Protein AF-A0A7S2Z3J8-F1 (afdb_monomer_lite)

Structure (mmCIF, N/CA/C/O backbone):
data_AF-A0A7S2Z3J8-F1
#
_entry.id   AF-A0A7S2Z3J8-F1
#
loop_
_atom_site.group_PDB
_atom_site.id
_atom_site.type_symbol
_atom_site.label_atom_id
_atom_site.label_alt_id
_atom_site.label_comp_id
_atom_site.label_asym_id
_atom_site.label_entity_id
_atom_site.label_seq_id
_atom_site.pdbx_PDB_ins_code
_atom_site.Cartn_x
_atom_site.Cartn_y
_atom_site.Cartn_z
_atom_site.occupancy
_atom_site.B_iso_or_equiv
_atom_site.auth_seq_id
_atom_site.auth_comp_id
_atom_site.auth_asym_id
_atom_site.auth_atom_id
_atom_site.pdbx_PDB_model_num
ATOM 1 N N . GLU A 1 1 ? -15.425 -8.039 3.880 1.00 94.94 1 GLU A N 1
ATOM 2 C CA . GLU A 1 1 ? -15.748 -7.811 2.458 1.00 94.94 1 GLU A CA 1
ATOM 3 C C . GLU A 1 1 ? -14.504 -7.568 1.615 1.00 94.94 1 GLU A C 1
ATOM 5 O O . GLU A 1 1 ? -14.218 -8.425 0.794 1.00 94.94 1 GLU A O 1
ATOM 10 N N . ALA A 1 2 ? -13.727 -6.506 1.874 1.00 98.00 2 ALA A N 1
ATOM 11 C CA . ALA A 1 2 ? -12.497 -6.186 1.129 1.00 98.00 2 ALA A CA 1
ATOM 12 C C . ALA A 1 2 ? -11.570 -7.398 0.900 1.00 98.00 2 ALA A C 1
ATOM 14 O O . ALA A 1 2 ? -11.319 -7.761 -0.241 1.00 98.00 2 ALA A O 1
ATOM 15 N N . TYR A 1 3 ? -11.166 -8.100 1.968 1.00 98.69 3 TYR A N 1
ATOM 16 C CA . TYR A 1 3 ? -10.341 -9.316 1.863 1.00 98.69 3 TYR A CA 1
ATOM 17 C C . TYR A 1 3 ? -10.954 -10.395 0.959 1.00 98.69 3 TYR A C 1
ATOM 19 O O . TYR A 1 3 ? -10.277 -10.960 0.110 1.00 98.69 3 TYR A O 1
ATOM 27 N N . ARG A 1 4 ? -12.254 -10.672 1.128 1.00 98.44 4 ARG A N 1
ATOM 28 C CA . ARG A 1 4 ? -12.966 -11.710 0.372 1.00 98.44 4 ARG A CA 1
ATOM 29 C C . ARG A 1 4 ? -12.975 -11.390 -1.121 1.00 98.44 4 ARG A C 1
ATOM 31 O O . ARG 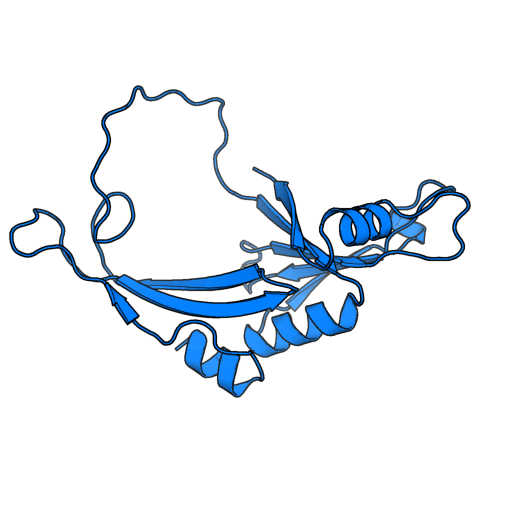A 1 4 ? -12.727 -12.282 -1.920 1.00 98.44 4 ARG A O 1
ATOM 38 N N . GLN A 1 5 ? -13.261 -10.137 -1.473 1.00 98.56 5 GLN A N 1
ATOM 39 C CA . GLN A 1 5 ? -13.266 -9.672 -2.861 1.00 98.56 5 GLN A CA 1
ATOM 40 C C . GLN A 1 5 ? -11.859 -9.711 -3.459 1.00 98.56 5 GLN A C 1
ATOM 42 O O . GLN A 1 5 ? -11.674 -10.270 -4.533 1.00 98.56 5 GLN A O 1
ATOM 47 N N . ALA A 1 6 ? -10.856 -9.227 -2.723 1.00 98.69 6 ALA A N 1
ATOM 48 C CA . ALA A 1 6 ? -9.472 -9.256 -3.177 1.00 98.69 6 ALA A CA 1
ATOM 49 C C . ALA A 1 6 ? -8.989 -10.6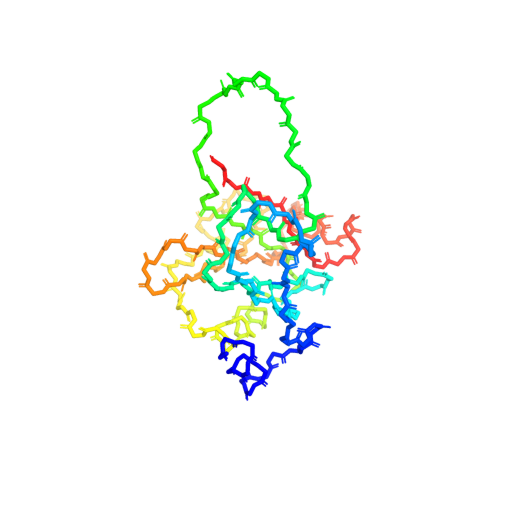79 -3.476 1.00 98.69 6 ALA A C 1
ATOM 51 O O . ALA A 1 6 ? -8.466 -10.936 -4.557 1.00 98.69 6 ALA A O 1
ATOM 52 N N . VAL A 1 7 ? -9.212 -11.624 -2.557 1.00 98.62 7 VAL A N 1
ATOM 53 C CA . VAL A 1 7 ? -8.824 -13.030 -2.755 1.00 98.62 7 VAL A CA 1
ATOM 54 C C . VAL A 1 7 ? -9.615 -13.675 -3.896 1.00 98.62 7 VAL A C 1
ATOM 56 O O . VAL A 1 7 ? -9.037 -14.404 -4.699 1.00 98.62 7 VAL A O 1
ATOM 59 N N . ALA A 1 8 ? -10.913 -13.376 -4.025 1.00 98.56 8 ALA A N 1
ATOM 60 C CA . ALA A 1 8 ? -11.717 -13.848 -5.155 1.00 98.56 8 ALA A CA 1
ATOM 61 C C . ALA A 1 8 ? -11.195 -13.335 -6.511 1.00 98.56 8 ALA A C 1
ATOM 63 O O . ALA A 1 8 ? -11.318 -14.040 -7.510 1.00 98.56 8 ALA A O 1
ATOM 64 N N . ASN A 1 9 ? -10.558 -12.162 -6.527 1.00 98.50 9 ASN A N 1
ATOM 65 C CA . ASN A 1 9 ? -9.928 -11.564 -7.704 1.00 98.50 9 ASN A CA 1
ATOM 66 C C . ASN A 1 9 ? -8.427 -11.896 -7.841 1.00 98.50 9 ASN A C 1
ATOM 68 O O . ASN A 1 9 ? -7.707 -11.223 -8.575 1.00 98.50 9 ASN A O 1
ATOM 72 N N . GLY A 1 10 ? -7.942 -12.936 -7.154 1.00 97.94 10 GLY A N 1
ATOM 73 C CA . GLY A 1 10 ? -6.585 -13.460 -7.332 1.00 97.94 10 GLY A CA 1
ATOM 74 C C . GLY A 1 10 ? -5.535 -12.917 -6.362 1.00 97.94 10 GLY A C 1
ATOM 75 O O . GLY A 1 10 ? -4.364 -13.280 -6.484 1.00 97.94 10 GLY A O 1
ATOM 76 N N . ALA A 1 11 ? -5.917 -12.101 -5.374 1.00 98.38 11 ALA A N 1
ATOM 77 C CA . ALA A 1 11 ? -4.989 -11.699 -4.324 1.00 98.38 11 ALA A CA 1
ATOM 78 C C . ALA A 1 11 ? -4.576 -12.890 -3.449 1.00 98.38 11 ALA A C 1
ATOM 80 O O . ALA A 1 11 ? -5.395 -13.727 -3.066 1.00 98.38 11 ALA A O 1
ATOM 81 N N . THR A 1 12 ? -3.306 -12.929 -3.048 1.00 98.44 12 THR A N 1
ATOM 82 C CA . THR A 1 12 ? -2.830 -13.918 -2.075 1.00 98.44 12 THR A CA 1
ATOM 83 C C . THR A 1 12 ? -3.198 -13.470 -0.664 1.00 98.44 12 THR A C 1
ATOM 85 O O . THR A 1 12 ? -2.657 -12.483 -0.164 1.00 98.44 12 THR A O 1
ATOM 88 N N . GLY A 1 13 ? -4.088 -14.206 0.001 1.00 98.44 13 GLY A N 1
ATOM 89 C CA . GLY A 1 13 ? -4.417 -13.980 1.409 1.00 98.44 13 GLY A CA 1
ATOM 90 C C . GLY A 1 13 ? -3.217 -14.237 2.328 1.00 98.44 13 GLY A C 1
ATOM 91 O O . GLY A 1 13 ? -2.540 -15.254 2.192 1.00 98.44 13 GLY A O 1
ATOM 92 N N . LYS A 1 14 ? -2.953 -13.319 3.265 1.00 98.56 14 LYS A N 1
ATOM 93 C CA . LYS A 1 14 ? -1.854 -13.413 4.246 1.00 98.56 14 LYS A CA 1
ATOM 94 C C . LYS A 1 14 ? -2.361 -13.568 5.675 1.00 98.56 14 LYS A C 1
ATOM 96 O O . LYS A 1 14 ? -1.875 -14.427 6.401 1.00 98.56 14 LYS A O 1
ATOM 101 N N . VAL A 1 15 ? -3.365 -12.778 6.050 1.00 98.38 15 VAL A N 1
ATOM 102 C CA . VAL A 1 15 ? -4.052 -12.869 7.345 1.00 98.38 15 VAL A CA 1
ATOM 103 C C . VAL A 1 15 ? -5.549 -12.853 7.083 1.00 98.38 15 VAL A C 1
ATOM 105 O O . VAL A 1 15 ? -6.071 -11.894 6.509 1.00 98.38 15 VAL A O 1
ATOM 108 N N . GLU A 1 16 ? -6.237 -13.923 7.475 1.00 98.25 16 GLU A N 1
ATOM 109 C CA . GLU A 1 16 ? -7.693 -14.000 7.361 1.00 98.25 16 GLU A CA 1
ATOM 110 C C . GLU A 1 16 ? -8.389 -12.952 8.251 1.00 98.25 16 GLU A C 1
ATOM 112 O O . GLU A 1 16 ? -7.834 -12.533 9.274 1.00 98.25 16 GLU A O 1
ATOM 117 N N . PRO A 1 17 ? -9.619 -12.526 7.898 1.00 98.31 17 PRO A N 1
ATOM 118 C CA . PRO A 1 17 ? -10.362 -11.543 8.673 1.00 98.31 17 PRO A CA 1
ATOM 119 C C . PRO A 1 17 ? -10.486 -11.918 10.151 1.00 98.31 17 PRO A C 1
ATOM 121 O O . PRO A 1 17 ? -11.167 -12.872 10.516 1.00 98.31 17 PRO A O 1
ATOM 124 N N . THR A 1 18 ? -9.866 -11.108 11.003 1.00 97.62 18 THR A N 1
ATOM 125 C CA . THR A 1 18 ? -9.808 -11.302 12.451 1.00 97.62 18 THR A CA 1
ATOM 126 C C . THR A 1 18 ? -10.491 -10.137 13.154 1.00 97.62 18 THR A C 1
ATOM 128 O O . THR A 1 18 ? -10.281 -8.975 12.800 1.00 97.62 18 THR A O 1
ATOM 131 N N . VAL A 1 19 ? -11.317 -10.442 14.157 1.00 97.94 19 VAL A N 1
ATOM 132 C CA . VAL A 1 19 ? -11.942 -9.433 15.020 1.00 97.94 19 VAL A CA 1
ATOM 133 C C . VAL A 1 19 ? -11.032 -9.175 16.216 1.00 97.94 19 VAL A C 1
ATOM 135 O O . VAL A 1 19 ? -10.737 -10.083 16.989 1.00 97.94 19 VAL A O 1
ATOM 138 N N . LEU A 1 20 ? -10.618 -7.926 16.374 1.00 96.94 20 LEU A N 1
ATOM 139 C CA . LEU A 1 20 ? -9.873 -7.403 17.505 1.00 96.94 20 LEU A CA 1
ATOM 140 C C . LEU A 1 20 ? -10.855 -6.701 18.441 1.00 96.94 20 LEU A C 1
ATOM 142 O O . LEU A 1 20 ? -11.639 -5.850 18.010 1.00 96.94 20 LEU A O 1
ATOM 146 N N . LYS A 1 21 ? -10.818 -7.068 19.720 1.00 96.50 21 LYS A N 1
ATOM 147 C CA . LYS A 1 21 ? -11.706 -6.526 20.751 1.00 96.50 21 LYS A CA 1
ATOM 148 C C . LYS A 1 21 ? -10.896 -5.917 21.889 1.00 96.50 21 LYS A C 1
ATOM 150 O O . LYS A 1 21 ? -9.805 -6.424 22.163 1.00 96.50 21 LYS A O 1
ATOM 155 N N . PRO A 1 22 ? -11.424 -4.873 22.549 1.00 94.88 22 PRO A N 1
ATOM 156 C CA . PRO A 1 22 ? -10.836 -4.353 23.772 1.00 94.88 22 PRO A CA 1
ATOM 157 C C . PRO A 1 22 ? -10.645 -5.451 24.819 1.00 94.88 22 PRO A C 1
ATOM 159 O O . PRO A 1 22 ? -11.376 -6.450 24.839 1.00 94.88 22 PRO A O 1
ATOM 162 N N . ARG A 1 23 ? -9.675 -5.255 25.713 1.00 91.12 23 ARG A N 1
ATOM 163 C CA . ARG A 1 23 ? -9.488 -6.147 26.858 1.00 91.12 23 ARG A CA 1
ATOM 164 C C . ARG A 1 23 ? -10.704 -6.050 27.778 1.00 91.12 23 ARG A C 1
ATOM 166 O O . ARG A 1 23 ? -11.248 -4.974 27.999 1.00 91.12 23 ARG A O 1
ATOM 173 N N . GLU A 1 24 ? -11.111 -7.169 28.366 1.00 90.44 24 GLU A N 1
ATOM 174 C CA . GLU A 1 24 ? -12.182 -7.147 29.360 1.00 90.44 24 GLU A CA 1
ATOM 175 C C . GLU A 1 24 ? -11.837 -6.183 30.510 1.00 90.44 24 GLU A C 1
ATOM 177 O O . GLU A 1 24 ? -10.760 -6.265 31.105 1.00 90.44 24 GLU A O 1
ATOM 182 N N . GLY A 1 25 ? -12.746 -5.243 30.782 1.00 88.00 25 GLY A N 1
ATOM 183 C CA . GLY A 1 25 ? -12.571 -4.199 31.793 1.00 88.00 25 GLY A CA 1
ATOM 184 C C . GLY A 1 25 ? -11.842 -2.930 31.328 1.00 88.00 25 GLY A C 1
ATOM 185 O O . GLY A 1 25 ? -11.688 -2.021 32.141 1.00 88.00 25 GLY A O 1
ATOM 186 N N . SER A 1 26 ? -11.410 -2.825 30.064 1.00 88.69 26 SER A N 1
ATOM 187 C CA . SER A 1 26 ? -10.866 -1.568 29.524 1.00 88.69 26 SER A CA 1
ATOM 188 C C . SER A 1 26 ? -11.963 -0.513 29.306 1.00 88.69 26 SER A C 1
ATOM 190 O O . SER A 1 26 ? -13.109 -0.884 29.043 1.00 88.69 26 SER A O 1
ATOM 192 N N . PRO A 1 27 ? -11.633 0.793 29.334 1.00 90.00 27 PRO A N 1
ATOM 193 C CA . PRO A 1 27 ? -12.592 1.860 29.023 1.00 90.00 27 PRO A CA 1
ATOM 194 C C . PRO A 1 27 ? -12.988 1.924 27.535 1.00 90.00 27 PRO A C 1
ATOM 196 O O . PRO A 1 27 ? -14.015 2.512 27.197 1.00 90.00 27 PRO A O 1
ATOM 199 N N . GLU A 1 28 ? -12.179 1.337 26.652 1.00 94.31 28 GLU A N 1
ATOM 200 C CA . GLU A 1 28 ? -12.398 1.292 25.205 1.00 94.31 28 GLU A CA 1
ATOM 201 C C . GLU A 1 28 ? -13.645 0.476 24.831 1.00 94.31 28 GLU A C 1
ATOM 203 O O . GLU A 1 28 ? -14.002 -0.501 25.493 1.00 94.31 28 GLU A O 1
ATOM 208 N N . GLN A 1 29 ? -14.294 0.854 23.729 1.00 93.69 29 GLN A N 1
ATOM 209 C CA . GLN A 1 29 ? -15.532 0.227 23.255 1.00 93.69 29 GLN A CA 1
ATOM 210 C C . GLN A 1 29 ? -15.454 -0.137 21.769 1.00 93.69 29 GLN A C 1
ATOM 212 O O . GLN A 1 29 ? -14.589 0.337 21.034 1.00 93.69 29 GLN A O 1
ATOM 217 N N . GLY A 1 30 ? -16.403 -0.957 21.315 1.00 95.69 30 GLY A N 1
ATOM 218 C CA . GLY A 1 30 ? -16.507 -1.384 19.919 1.00 95.69 30 GLY A CA 1
ATOM 219 C C . GLY A 1 30 ? -15.528 -2.500 19.554 1.00 95.69 30 GLY A C 1
ATOM 220 O O . GLY A 1 30 ? -14.978 -3.184 20.415 1.00 95.69 30 GLY A O 1
ATOM 221 N N . GLU A 1 31 ? -15.346 -2.715 18.254 1.00 96.69 31 GLU A N 1
ATOM 222 C CA . GLU A 1 31 ? -14.421 -3.712 17.712 1.00 96.69 31 GLU A CA 1
ATOM 223 C C . GLU A 1 31 ? -13.755 -3.210 16.430 1.00 96.69 31 GLU A C 1
ATOM 225 O O . GLU A 1 31 ? -14.299 -2.368 15.707 1.00 96.69 31 GLU A O 1
ATOM 230 N N . MET A 1 32 ? -12.582 -3.762 16.130 1.00 97.56 32 MET A N 1
ATOM 231 C CA . MET A 1 32 ? -11.902 -3.574 14.855 1.00 97.56 32 MET A CA 1
ATOM 232 C C . MET A 1 32 ? -11.792 -4.918 14.138 1.00 97.56 32 MET A C 1
ATOM 234 O O . MET A 1 32 ? -11.616 -5.960 14.757 1.00 97.56 32 MET A O 1
ATOM 238 N N . LYS A 1 33 ? -11.896 -4.915 12.818 1.00 97.94 33 LYS A N 1
ATOM 239 C CA . LYS A 1 33 ? -11.689 -6.065 11.944 1.00 97.94 33 LYS A CA 1
ATOM 240 C C . LYS A 1 33 ? -10.470 -5.788 11.092 1.00 97.94 33 LYS A C 1
ATOM 242 O O . LYS A 1 33 ? -10.410 -4.748 10.436 1.00 97.94 33 LYS A O 1
ATOM 247 N N . MET A 1 34 ? -9.535 -6.726 11.098 1.00 98.25 34 MET A N 1
ATOM 248 C CA . MET A 1 34 ? -8.274 -6.638 10.377 1.00 98.25 34 MET A CA 1
ATOM 249 C C . MET A 1 34 ? -8.115 -7.841 9.450 1.00 98.25 34 MET A C 1
ATOM 251 O O . MET A 1 34 ? -8.504 -8.949 9.810 1.00 98.25 34 MET A O 1
ATOM 255 N N . ALA A 1 35 ? -7.583 -7.623 8.253 1.00 98.69 35 ALA A N 1
ATOM 256 C CA . ALA A 1 35 ? -7.205 -8.682 7.321 1.00 98.69 35 ALA A CA 1
ATOM 257 C C . ALA A 1 35 ? -6.039 -8.210 6.445 1.00 98.69 35 ALA A C 1
ATOM 259 O O . ALA A 1 35 ? -5.870 -7.004 6.260 1.00 98.69 35 ALA A O 1
ATOM 260 N N . GLU A 1 36 ? -5.279 -9.130 5.854 1.00 98.88 36 GLU A N 1
ATOM 261 C CA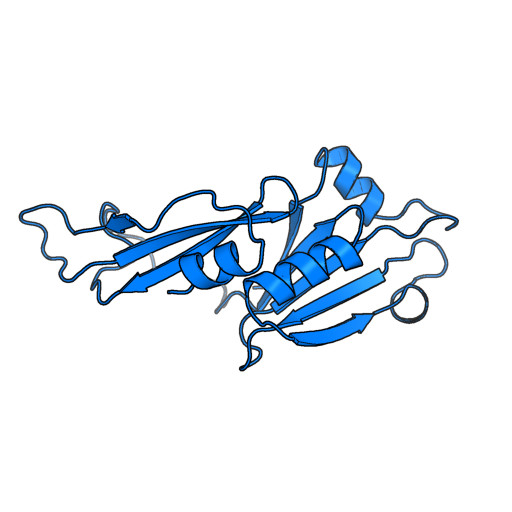 . GLU A 1 36 ? -4.127 -8.788 5.008 1.00 98.88 36 GLU A CA 1
ATOM 262 C C . GLU A 1 36 ? -4.062 -9.628 3.742 1.00 98.88 36 GLU A C 1
ATOM 264 O O . GLU A 1 36 ? -4.236 -10.847 3.785 1.00 98.88 36 GLU A O 1
ATOM 269 N N . ILE A 1 37 ? -3.709 -8.985 2.635 1.00 98.81 37 ILE A N 1
ATOM 270 C CA . ILE A 1 37 ? -3.289 -9.646 1.396 1.00 98.81 37 ILE A CA 1
ATOM 271 C C . ILE A 1 37 ? -1.828 -9.297 1.099 1.00 98.81 37 ILE A C 1
ATOM 273 O O . ILE A 1 37 ? -1.318 -8.279 1.568 1.00 98.81 37 ILE A O 1
ATOM 277 N N . GLY A 1 38 ? -1.146 -10.117 0.303 1.00 98.69 38 GLY A N 1
ATOM 278 C CA . GLY A 1 38 ? 0.152 -9.738 -0.257 1.00 98.69 38 GLY A CA 1
ATOM 279 C C . GLY A 1 38 ? -0.017 -8.570 -1.227 1.00 98.69 38 GLY A C 1
ATOM 280 O O . GLY A 1 38 ? -1.039 -8.510 -1.909 1.00 98.69 38 GLY A O 1
ATOM 281 N N . LEU A 1 39 ? 0.959 -7.663 -1.282 1.00 98.31 39 LEU A N 1
ATOM 282 C CA . LEU A 1 39 ? 0.988 -6.532 -2.213 1.00 98.31 39 LEU A CA 1
ATOM 283 C C . LEU A 1 39 ? 2.092 -6.722 -3.268 1.00 98.31 39 LEU A C 1
ATOM 285 O O . LEU A 1 39 ? 1.791 -7.015 -4.419 1.00 98.31 39 LEU A O 1
ATOM 289 N N . TYR A 1 40 ? 3.360 -6.627 -2.866 1.00 97.75 40 TYR A N 1
ATOM 290 C CA . TYR A 1 40 ? 4.538 -6.978 -3.669 1.00 97.75 40 TYR A CA 1
ATOM 291 C C . TYR A 1 40 ? 5.714 -7.308 -2.742 1.00 97.75 40 TYR A C 1
ATOM 293 O O . TYR A 1 40 ? 5.835 -6.730 -1.662 1.00 97.75 40 TYR A O 1
ATOM 301 N N . GLY A 1 41 ? 6.583 -8.240 -3.148 1.00 97.25 41 GLY A N 1
ATOM 302 C CA . GLY A 1 41 ? 7.636 -8.758 -2.265 1.00 97.25 41 GLY A CA 1
ATOM 303 C C . GLY A 1 41 ? 7.047 -9.282 -0.949 1.00 97.25 41 GLY A C 1
ATOM 304 O O . GLY A 1 41 ? 6.054 -10.013 -0.964 1.00 97.25 41 GLY A O 1
ATOM 305 N N . ASP A 1 42 ? 7.613 -8.836 0.172 1.00 98.00 42 ASP A N 1
ATOM 306 C CA . ASP A 1 42 ? 7.131 -9.150 1.527 1.00 98.00 42 ASP A CA 1
ATOM 307 C C . ASP A 1 42 ? 6.199 -8.068 2.110 1.00 98.00 42 ASP A C 1
ATOM 309 O O . ASP A 1 42 ? 5.835 -8.103 3.285 1.00 98.00 42 ASP A O 1
ATOM 313 N N . VAL A 1 43 ? 5.784 -7.091 1.295 1.00 98.69 43 VAL A N 1
ATOM 314 C CA . VAL A 1 43 ? 4.856 -6.033 1.711 1.00 98.69 43 VAL A CA 1
ATOM 315 C C . VAL A 1 43 ? 3.425 -6.559 1.673 1.00 98.69 43 VAL A C 1
ATOM 317 O O . VAL A 1 43 ? 2.990 -7.172 0.694 1.00 98.69 43 VAL A O 1
ATOM 320 N N . HIS A 1 44 ? 2.671 -6.297 2.739 1.00 98.62 44 HIS A N 1
ATOM 321 C CA . HIS A 1 44 ? 1.258 -6.650 2.848 1.00 98.62 44 HIS A CA 1
ATOM 322 C C . HIS A 1 44 ? 0.378 -5.397 2.770 1.00 98.62 44 HIS A C 1
ATOM 324 O O . HIS A 1 44 ? 0.708 -4.360 3.345 1.00 98.62 44 HIS A O 1
ATOM 330 N N . LEU A 1 45 ? -0.779 -5.514 2.113 1.00 98.69 45 LEU A N 1
ATOM 331 C CA . LEU A 1 45 ? -1.851 -4.525 2.197 1.00 98.69 45 LEU A CA 1
ATOM 332 C C . LEU A 1 45 ? -2.826 -4.951 3.300 1.00 98.69 45 LEU A C 1
ATOM 334 O O . LEU A 1 45 ? -3.501 -5.978 3.182 1.00 98.69 45 LEU A O 1
ATOM 338 N N . ARG A 1 46 ? -2.896 -4.157 4.374 1.00 98.69 46 ARG A N 1
ATOM 339 C CA . ARG A 1 46 ? -3.775 -4.404 5.523 1.00 98.69 46 ARG A CA 1
ATOM 340 C C . ARG A 1 46 ? -5.079 -3.619 5.394 1.00 98.69 46 ARG A C 1
ATOM 342 O O . ARG A 1 46 ? -5.069 -2.398 5.282 1.00 98.69 46 ARG A O 1
ATOM 349 N N . PHE A 1 47 ? -6.204 -4.320 5.485 1.00 98.56 47 PHE A N 1
ATOM 350 C CA . PHE A 1 47 ? -7.533 -3.725 5.586 1.00 98.56 47 PHE A CA 1
ATOM 351 C C . PHE A 1 47 ? -7.929 -3.576 7.051 1.00 98.56 47 PHE A C 1
ATOM 353 O O . PHE A 1 47 ? -7.843 -4.541 7.811 1.00 98.56 47 PHE A O 1
ATOM 360 N N . LEU A 1 48 ? -8.422 -2.396 7.424 1.00 97.75 48 LEU A N 1
ATOM 361 C CA . LEU A 1 48 ? -8.981 -2.110 8.743 1.00 97.75 48 LEU A CA 1
ATOM 362 C C . LEU A 1 48 ? -10.414 -1.594 8.589 1.00 97.75 48 LEU A C 1
ATOM 364 O O . LEU A 1 48 ? -10.718 -0.823 7.683 1.00 97.75 48 LEU A O 1
ATOM 368 N N . SER A 1 49 ? -11.314 -2.045 9.456 1.00 97.44 49 SER A N 1
ATOM 369 C CA . SER A 1 49 ? -12.700 -1.561 9.531 1.00 97.44 49 SER A CA 1
ATOM 370 C C . SER A 1 49 ? -13.264 -1.810 10.924 1.00 97.44 49 SER A C 1
ATOM 372 O O . SER A 1 49 ? -12.708 -2.607 11.668 1.00 97.44 49 SER A O 1
ATOM 374 N N . GLY A 1 50 ? -14.373 -1.178 11.289 1.00 95.62 50 GLY A N 1
ATOM 375 C CA . GLY A 1 50 ? -15.012 -1.393 12.586 1.00 95.62 50 GLY A CA 1
ATOM 376 C C . GLY A 1 50 ? -15.519 -0.096 13.192 1.00 95.62 50 GLY A C 1
ATOM 377 O O . GLY A 1 50 ? -15.504 0.946 12.544 1.00 95.62 50 GLY A O 1
ATOM 378 N N . ASN A 1 51 ? -15.985 -0.185 14.431 1.00 96.38 51 AS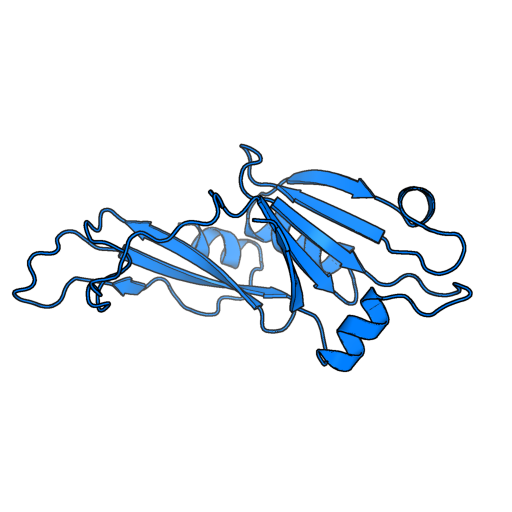N A N 1
ATOM 379 C CA . ASN A 1 51 ? -16.500 0.934 15.220 1.00 96.38 51 ASN A CA 1
ATOM 380 C C . ASN A 1 51 ? -15.739 1.092 16.546 1.00 96.38 51 ASN A C 1
ATOM 382 O O . ASN A 1 51 ? -16.284 1.636 17.504 1.00 96.38 51 ASN A O 1
ATOM 386 N N . PHE A 1 52 ? -14.520 0.550 16.615 1.00 96.25 52 PHE A N 1
ATOM 387 C CA . PHE A 1 52 ? -13.647 0.689 17.771 1.00 96.25 52 PHE A CA 1
ATOM 388 C C . PHE A 1 52 ? -13.425 2.165 18.113 1.00 96.25 52 PHE A C 1
ATOM 390 O O . PHE A 1 52 ? -13.156 2.980 17.232 1.00 96.25 52 PHE A O 1
ATOM 397 N N . SER A 1 53 ? -13.534 2.475 19.402 1.00 92.94 53 SER A N 1
ATOM 398 C CA . SER A 1 53 ? -13.342 3.806 19.966 1.00 92.94 53 SER A CA 1
ATOM 399 C C . SER A 1 53 ? -12.204 3.755 20.982 1.00 92.94 53 SER A C 1
ATOM 401 O O . SER A 1 53 ? -12.424 3.447 22.154 1.00 92.94 53 SER A O 1
ATOM 403 N N . GLY A 1 54 ? -11.003 4.062 20.504 1.00 90.81 54 GLY A N 1
ATOM 404 C CA . GLY A 1 54 ? -9.758 4.193 21.258 1.00 90.81 54 GLY A CA 1
ATOM 405 C C . GLY A 1 54 ? -8.706 4.879 20.380 1.00 90.81 54 GLY A C 1
ATOM 406 O O . GLY A 1 54 ? -8.965 5.128 19.202 1.00 90.81 54 GLY A O 1
ATOM 407 N N . ASP A 1 55 ? -7.532 5.183 20.932 1.00 90.25 55 ASP A N 1
ATOM 408 C CA . ASP A 1 55 ? -6.537 6.039 20.259 1.00 90.25 55 ASP A CA 1
ATOM 409 C C . ASP A 1 55 ? -5.924 5.403 19.000 1.00 90.25 55 ASP A C 1
ATOM 411 O O . ASP A 1 55 ? -5.514 6.110 18.079 1.00 90.25 55 ASP A O 1
ATOM 415 N N . PHE A 1 56 ? -5.859 4.067 18.940 1.00 93.62 56 PHE A N 1
ATOM 416 C CA . PHE A 1 56 ? -5.284 3.353 17.798 1.00 93.62 56 PHE A CA 1
ATOM 417 C C . PHE A 1 56 ? -6.013 2.044 17.468 1.00 93.62 56 PHE A C 1
ATOM 419 O O . PHE A 1 56 ? -6.867 2.001 16.582 1.00 93.62 56 PHE A O 1
ATOM 426 N N . MET A 1 57 ? -5.674 0.954 18.160 1.00 94.31 57 MET A N 1
ATOM 427 C CA . MET A 1 57 ? -6.218 -0.386 17.931 1.00 94.31 57 MET A CA 1
ATOM 428 C C . MET A 1 57 ? -6.343 -1.136 19.262 1.00 94.31 57 MET A C 1
ATOM 430 O O . MET A 1 57 ? -5.524 -0.902 20.153 1.00 94.31 57 MET A O 1
ATOM 434 N N . PRO A 1 58 ? -7.289 -2.086 19.394 1.00 95.44 58 PRO A N 1
ATOM 435 C CA . PRO A 1 58 ? -7.396 -2.896 20.600 1.00 95.44 58 PRO A CA 1
ATOM 436 C C . PRO A 1 58 ? -6.079 -3.595 20.958 1.00 95.44 58 PRO A C 1
ATOM 438 O O . PRO A 1 58 ? -5.442 -4.207 20.098 1.00 95.44 58 PRO A O 1
ATOM 441 N N . GLY A 1 59 ? -5.704 -3.539 22.237 1.00 91.88 59 GLY A N 1
ATOM 442 C CA . GLY A 1 59 ? -4.476 -4.149 22.759 1.00 91.88 59 GLY A CA 1
ATOM 443 C C . GLY A 1 59 ? -3.248 -3.234 22.750 1.00 91.88 59 GLY A C 1
ATOM 444 O O . GLY A 1 59 ? -2.197 -3.656 23.226 1.00 91.88 59 GLY A O 1
ATOM 445 N N . TYR A 1 60 ? -3.374 -2.002 22.250 1.00 92.56 60 TYR A N 1
ATOM 446 C CA . TYR A 1 60 ? -2.382 -0.949 22.459 1.00 92.56 60 TYR A CA 1
ATOM 447 C C . TYR A 1 60 ? -2.716 -0.147 23.716 1.00 92.56 60 TYR A C 1
ATOM 449 O O . TYR A 1 60 ? -3.881 0.027 24.060 1.00 92.56 60 TYR A O 1
ATOM 457 N N . GLU A 1 61 ? -1.684 0.341 24.397 1.00 88.19 61 GLU A N 1
ATOM 458 C CA . GLU A 1 61 ? -1.829 1.192 25.576 1.00 88.19 61 GLU A CA 1
ATOM 459 C C . GLU A 1 61 ? -1.539 2.645 25.199 1.00 88.19 61 GLU A C 1
ATOM 461 O O . GLU A 1 61 ? -0.615 2.929 24.431 1.00 88.19 61 GLU A O 1
ATOM 466 N N . GLN A 1 62 ? -2.335 3.566 25.742 1.00 87.94 62 GLN A N 1
ATOM 467 C CA . GLN A 1 62 ? -2.107 4.995 25.581 1.00 87.94 62 GLN A CA 1
ATOM 468 C C . GLN A 1 62 ? -0.765 5.384 26.214 1.00 87.94 62 GLN A C 1
ATOM 470 O O . GLN A 1 62 ? -0.473 5.024 27.355 1.00 87.94 62 GLN A O 1
ATOM 475 N N . VAL A 1 63 ? 0.038 6.149 25.475 1.00 89.69 63 VAL A N 1
ATOM 476 C CA . VAL A 1 63 ? 1.309 6.697 25.956 1.00 89.69 63 VAL A CA 1
ATOM 477 C C . VAL A 1 63 ? 1.175 8.208 26.049 1.00 89.69 63 VAL A C 1
ATOM 479 O O . VAL A 1 63 ? 0.918 8.873 25.048 1.00 89.69 63 VAL A O 1
ATOM 482 N N . GLU A 1 64 ? 1.372 8.760 27.244 1.00 90.06 64 GLU A N 1
ATOM 483 C CA . GLU A 1 64 ? 1.432 10.208 27.426 1.00 90.06 64 GLU A CA 1
ATOM 484 C C . GLU A 1 64 ? 2.730 10.760 26.822 1.00 90.06 64 GLU A C 1
ATOM 486 O O . GLU A 1 64 ? 3.836 10.347 27.184 1.00 90.06 64 GLU A O 1
ATOM 491 N N . SER A 1 65 ? 2.607 11.718 25.906 1.00 88.06 65 SER A N 1
ATOM 492 C CA . SER A 1 65 ? 3.739 12.427 25.311 1.00 88.06 65 SER A CA 1
ATOM 493 C C . SER A 1 65 ? 3.458 13.921 25.206 1.00 88.06 65 SER A C 1
ATOM 495 O O . SER A 1 65 ? 2.311 14.362 25.223 1.00 88.06 65 SER A O 1
ATOM 497 N N . GLN A 1 66 ? 4.517 14.719 25.070 1.00 90.75 66 GLN A N 1
ATOM 498 C CA . GLN A 1 66 ? 4.364 16.125 24.701 1.00 90.75 66 GLN A CA 1
ATOM 499 C C . GLN A 1 66 ? 3.821 16.222 23.272 1.00 90.75 66 GLN A C 1
ATOM 501 O O . GLN A 1 66 ? 4.249 15.463 22.401 1.00 90.75 66 GLN A O 1
ATOM 506 N N . ASP A 1 67 ? 2.913 17.167 23.036 1.00 87.00 67 ASP A N 1
ATOM 507 C CA . ASP A 1 67 ? 2.382 17.460 21.703 1.00 87.00 67 ASP A CA 1
ATOM 508 C C . ASP A 1 67 ? 3.428 18.231 20.882 1.00 87.00 67 ASP A C 1
ATOM 510 O O . ASP A 1 67 ? 3.432 19.461 20.804 1.00 87.00 67 ASP A O 1
ATOM 514 N N . ILE A 1 68 ? 4.410 17.493 20.359 1.00 91.75 68 ILE A N 1
ATOM 515 C CA . ILE A 1 68 ? 5.462 18.019 19.491 1.00 91.75 68 ILE A CA 1
ATOM 516 C C . ILE A 1 68 ? 5.085 17.689 18.053 1.00 91.75 68 ILE A C 1
ATOM 518 O O . ILE A 1 68 ? 5.054 16.525 17.659 1.00 91.75 68 ILE A O 1
ATOM 522 N N . SER A 1 69 ? 4.877 18.727 17.248 1.00 93.38 69 SER A N 1
ATOM 523 C CA . SER A 1 69 ? 4.613 18.597 15.818 1.00 93.38 69 SER A CA 1
ATOM 524 C C . SER A 1 69 ? 5.572 19.453 14.998 1.00 93.38 69 SER A C 1
ATOM 526 O O . SER A 1 69 ? 5.889 20.587 15.358 1.00 93.38 69 SER A O 1
ATOM 528 N N . TYR A 1 70 ? 6.006 18.910 13.860 1.00 95.88 70 TYR A N 1
ATOM 529 C CA . TYR A 1 70 ? 6.739 19.639 12.817 1.00 95.88 70 TYR A CA 1
ATOM 530 C C . TYR A 1 70 ? 5.835 20.064 11.651 1.00 95.88 70 TYR A C 1
ATOM 532 O O . TYR A 1 70 ? 6.325 20.515 10.620 1.00 95.88 70 TYR A O 1
ATOM 540 N N . GLY A 1 71 ? 4.515 19.925 11.809 1.00 96.56 71 GLY A N 1
ATOM 541 C CA . GLY A 1 71 ? 3.517 20.351 10.828 1.00 96.56 71 GLY A CA 1
ATOM 542 C C . GLY A 1 71 ? 3.054 19.277 9.839 1.00 96.56 71 GLY A C 1
ATOM 543 O O . GLY A 1 71 ? 2.145 19.563 9.065 1.00 96.56 71 GLY A O 1
ATOM 544 N N . LEU A 1 72 ? 3.604 18.057 9.878 1.00 96.50 72 LEU A N 1
ATOM 545 C CA . LEU A 1 72 ? 3.135 16.927 9.057 1.00 96.50 72 LEU A CA 1
ATOM 546 C C . LEU A 1 72 ? 1.683 16.563 9.402 1.00 96.50 72 LEU A C 1
ATOM 548 O O . LEU A 1 72 ? 1.314 16.568 10.576 1.00 96.50 72 LEU A O 1
ATOM 552 N N . GLN A 1 73 ? 0.869 16.259 8.386 1.00 96.12 73 GLN A N 1
ATOM 553 C CA . GLN A 1 73 ? -0.584 16.085 8.553 1.00 96.12 73 GLN A CA 1
ATOM 554 C C . GLN A 1 73 ? -1.076 14.681 8.199 1.00 96.12 73 GLN A C 1
ATOM 556 O O . GLN A 1 73 ? -1.931 14.139 8.8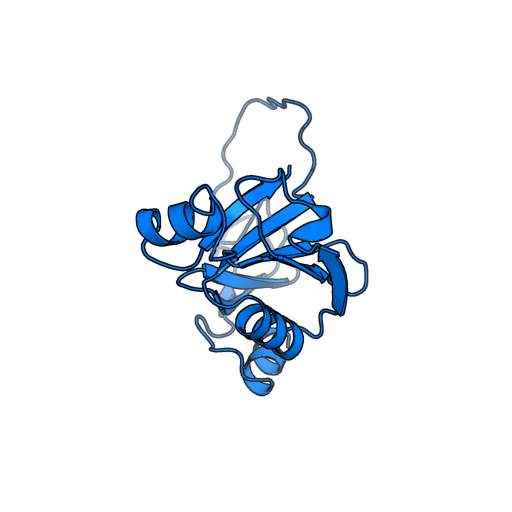97 1.00 96.12 73 GLN A O 1
ATOM 561 N N . ARG A 1 74 ? -0.597 14.100 7.093 1.00 97.44 74 ARG A N 1
ATOM 562 C CA . ARG A 1 74 ? -1.095 12.816 6.582 1.00 97.44 74 ARG A CA 1
ATOM 563 C C . ARG A 1 74 ? -0.091 12.179 5.633 1.00 97.44 74 ARG A C 1
ATOM 565 O O . ARG A 1 74 ? 0.697 12.875 5.021 1.00 97.44 74 ARG A O 1
ATOM 572 N N . LEU A 1 75 ? -0.206 10.874 5.424 1.00 98.44 75 LEU A N 1
ATOM 573 C CA . LEU A 1 75 ? 0.433 10.234 4.278 1.00 98.44 75 LEU A CA 1
ATOM 574 C C . LEU A 1 75 ? -0.217 10.748 2.979 1.00 98.44 75 LEU A C 1
ATOM 576 O O . LEU A 1 75 ? -1.447 10.773 2.865 1.00 98.44 75 LEU A O 1
ATOM 580 N N . ASP A 1 76 ? 0.605 11.156 2.018 1.00 98.56 76 ASP A N 1
ATOM 581 C CA . ASP A 1 76 ? 0.170 11.537 0.678 1.00 98.56 76 ASP A CA 1
ATOM 582 C C . ASP A 1 76 ? 0.160 10.344 -0.278 1.00 98.56 76 ASP A C 1
ATOM 584 O O . ASP A 1 76 ? -0.881 10.012 -0.840 1.00 98.56 76 ASP A O 1
ATOM 588 N N . HIS A 1 77 ? 1.289 9.643 -0.394 1.00 98.62 77 HIS A N 1
ATOM 589 C CA . HIS A 1 77 ? 1.413 8.446 -1.222 1.00 98.62 77 HIS A CA 1
ATOM 590 C C . HIS A 1 77 ? 2.515 7.505 -0.712 1.00 98.62 77 HIS A C 1
ATOM 592 O O . HIS A 1 77 ? 3.424 7.909 0.020 1.00 98.62 77 HIS A O 1
ATOM 598 N N . CYS A 1 78 ? 2.428 6.230 -1.103 1.00 98.62 78 CYS A N 1
ATOM 599 C CA . CYS A 1 78 ? 3.386 5.180 -0.751 1.00 98.62 78 CYS A CA 1
ATOM 600 C C . CYS A 1 78 ? 3.910 4.513 -2.024 1.00 98.62 78 CYS A C 1
ATOM 602 O O . CYS A 1 78 ? 3.133 3.911 -2.764 1.00 98.62 78 CYS A O 1
ATOM 604 N N . VAL A 1 79 ? 5.214 4.625 -2.286 1.00 98.56 79 VAL A N 1
ATOM 605 C CA . VAL A 1 79 ? 5.806 4.183 -3.556 1.00 98.56 79 VAL A CA 1
ATOM 606 C C . VAL A 1 79 ? 6.456 2.818 -3.429 1.00 98.56 79 VAL A C 1
ATOM 608 O O . VAL A 1 79 ? 7.317 2.613 -2.571 1.00 98.56 79 VAL A O 1
ATOM 611 N N . GLY A 1 80 ? 6.081 1.899 -4.316 1.00 98.50 80 GLY A N 1
ATOM 612 C CA . GLY A 1 80 ? 6.676 0.574 -4.446 1.00 98.50 80 GLY A CA 1
ATOM 613 C C . GLY A 1 80 ? 7.699 0.498 -5.575 1.00 98.50 80 GLY A C 1
ATOM 614 O O . GLY A 1 80 ? 7.461 1.000 -6.668 1.00 98.50 80 GLY A O 1
ATOM 615 N N . ASN A 1 81 ? 8.814 -0.189 -5.339 1.00 98.62 81 ASN A N 1
ATOM 616 C CA . ASN A 1 81 ? 9.742 -0.603 -6.388 1.00 98.62 81 ASN A CA 1
ATOM 617 C C . ASN A 1 81 ? 9.597 -2.103 -6.620 1.00 98.62 81 ASN A C 1
ATOM 619 O O . ASN A 1 81 ? 9.687 -2.891 -5.676 1.00 98.62 81 ASN A O 1
ATOM 623 N N . VAL A 1 82 ? 9.404 -2.494 -7.875 1.00 98.56 82 VAL A N 1
ATOM 624 C CA . VAL A 1 82 ? 9.169 -3.878 -8.296 1.00 98.56 82 VAL A CA 1
ATOM 625 C C . VAL A 1 82 ? 10.023 -4.215 -9.524 1.00 98.56 82 VAL A C 1
ATOM 627 O O . VAL A 1 82 ? 10.459 -3.312 -10.236 1.00 98.56 82 VAL A O 1
ATOM 630 N N . PRO A 1 83 ? 10.309 -5.504 -9.782 1.00 97.44 83 PRO A N 1
ATOM 631 C CA . PRO A 1 83 ? 11.022 -5.906 -10.994 1.00 97.44 83 PRO A CA 1
ATOM 632 C C . PRO A 1 83 ? 10.157 -5.832 -12.264 1.00 97.44 83 PRO A C 1
ATOM 634 O O . PRO A 1 83 ? 10.716 -5.693 -13.345 1.00 97.44 83 PRO A O 1
ATOM 637 N N . ASP A 1 84 ? 8.831 -5.945 -12.129 1.00 97.31 84 ASP A N 1
ATOM 638 C CA . ASP A 1 84 ? 7.846 -5.896 -13.219 1.00 97.31 84 ASP A CA 1
ATOM 639 C C . ASP A 1 84 ? 6.661 -5.031 -12.765 1.00 97.31 84 ASP A C 1
ATOM 641 O O . ASP A 1 84 ? 5.883 -5.430 -11.885 1.00 97.31 84 ASP A O 1
ATOM 645 N N . MET A 1 85 ? 6.573 -3.814 -13.309 1.00 97.00 85 MET A N 1
ATOM 646 C CA . MET A 1 85 ? 5.585 -2.812 -12.903 1.00 97.00 85 MET A CA 1
ATOM 647 C C . MET A 1 85 ? 4.171 -3.222 -13.293 1.00 97.00 85 MET A C 1
ATOM 649 O O . MET A 1 85 ? 3.266 -3.151 -12.461 1.00 97.00 85 MET A O 1
ATOM 653 N N . LEU A 1 86 ? 3.971 -3.672 -14.534 1.00 97.00 86 LEU A N 1
ATOM 654 C CA . LEU A 1 86 ? 2.642 -4.010 -15.040 1.00 97.00 86 LEU A CA 1
ATOM 655 C C . LEU A 1 86 ? 2.067 -5.230 -14.322 1.00 97.00 86 LEU A C 1
ATOM 657 O O . LEU A 1 86 ? 0.874 -5.247 -14.021 1.00 97.00 86 LEU A O 1
ATOM 661 N N . ALA A 1 87 ? 2.882 -6.237 -13.999 1.00 98.12 87 ALA A N 1
ATOM 662 C CA . ALA A 1 87 ? 2.418 -7.379 -13.216 1.00 98.12 87 ALA A CA 1
ATOM 663 C C . ALA A 1 87 ? 1.943 -6.955 -11.816 1.00 98.12 87 ALA A C 1
ATOM 665 O O . ALA A 1 87 ? 0.853 -7.346 -11.390 1.00 98.12 87 ALA A O 1
ATOM 666 N N . ALA A 1 88 ? 2.723 -6.122 -11.118 1.00 98.50 88 ALA A N 1
ATOM 667 C CA . ALA A 1 88 ? 2.369 -5.623 -9.789 1.00 98.50 88 ALA A CA 1
ATOM 668 C C . ALA A 1 88 ? 1.134 -4.707 -9.816 1.00 98.50 88 ALA A C 1
ATOM 670 O O . ALA A 1 88 ? 0.240 -4.848 -8.978 1.00 98.50 88 ALA A O 1
ATOM 671 N N . TYR A 1 89 ? 1.055 -3.808 -10.799 1.00 98.38 89 TYR A N 1
ATOM 672 C CA . TYR A 1 89 ? -0.083 -2.915 -11.000 1.00 98.38 89 TYR A CA 1
ATOM 673 C C . TYR A 1 89 ? -1.372 -3.692 -11.281 1.00 98.38 89 TYR A C 1
ATOM 675 O O . TYR A 1 89 ? -2.369 -3.503 -10.585 1.00 98.38 89 TYR A O 1
ATOM 683 N N . ASN A 1 90 ? -1.342 -4.627 -12.237 1.00 98.44 90 ASN A N 1
ATOM 684 C CA . ASN A 1 90 ? -2.509 -5.439 -12.582 1.00 98.44 90 ASN A CA 1
ATOM 685 C C . ASN A 1 90 ? -2.960 -6.308 -11.404 1.00 98.44 90 ASN A C 1
ATOM 687 O O . ASN A 1 90 ? -4.159 -6.450 -11.170 1.00 98.44 90 ASN A O 1
ATOM 691 N N . TYR A 1 91 ? -2.021 -6.871 -10.636 1.00 98.62 91 TYR A N 1
ATOM 692 C CA . TYR A 1 91 ? -2.347 -7.596 -9.410 1.00 98.62 91 TYR A CA 1
ATOM 693 C C . TYR A 1 91 ? -3.091 -6.700 -8.408 1.00 98.62 91 TYR A C 1
ATOM 695 O O . TYR A 1 91 ? -4.155 -7.084 -7.918 1.00 98.62 91 TYR A O 1
ATOM 703 N N . LEU A 1 92 ? -2.570 -5.496 -8.140 1.00 98.44 92 LEU A N 1
ATOM 704 C CA . LEU A 1 92 ? -3.187 -4.544 -7.217 1.00 98.44 92 LEU A CA 1
ATOM 705 C C . LEU A 1 92 ? -4.584 -4.126 -7.691 1.00 98.44 92 LEU A C 1
ATOM 707 O O . LEU A 1 92 ? -5.540 -4.249 -6.931 1.00 98.44 92 LEU A O 1
ATOM 711 N N . VAL A 1 93 ? -4.716 -3.678 -8.941 1.00 98.19 93 VAL A N 1
ATOM 712 C CA . VAL A 1 93 ? -5.984 -3.197 -9.509 1.00 98.19 93 VAL A CA 1
ATOM 713 C C . VAL A 1 93 ? -7.044 -4.292 -9.553 1.00 98.19 93 VAL A C 1
ATOM 715 O O . VAL A 1 93 ? -8.186 -4.040 -9.173 1.00 98.19 93 VAL A O 1
ATOM 718 N N . ASN A 1 94 ? -6.687 -5.525 -9.919 1.00 98.31 94 ASN A N 1
ATOM 719 C CA . ASN A 1 94 ? -7.634 -6.641 -9.880 1.00 98.31 94 ASN A CA 1
ATOM 720 C C . ASN A 1 94 ? -8.097 -6.935 -8.445 1.00 98.31 94 ASN A C 1
ATOM 722 O O . ASN A 1 94 ? -9.289 -7.136 -8.197 1.00 98.31 94 ASN A O 1
ATOM 726 N N . ALA A 1 95 ? -7.171 -6.918 -7.483 1.00 98.44 95 ALA A N 1
ATOM 727 C CA . ALA A 1 95 ? -7.478 -7.180 -6.082 1.00 98.44 95 ALA A CA 1
ATOM 728 C C . ALA A 1 95 ? -8.363 -6.094 -5.443 1.00 98.44 95 ALA A C 1
ATOM 730 O O . ALA A 1 95 ? -9.220 -6.409 -4.616 1.00 98.44 95 ALA A O 1
ATOM 731 N N . THR A 1 96 ? -8.162 -4.820 -5.780 1.00 98.31 96 THR A N 1
ATOM 732 C CA . THR A 1 96 ? -8.786 -3.696 -5.058 1.00 98.31 96 THR A CA 1
ATOM 733 C C . THR A 1 96 ? -9.856 -2.952 -5.847 1.00 98.31 96 THR A C 1
ATOM 735 O O . THR A 1 96 ? -10.656 -2.239 -5.240 1.00 98.31 96 THR A O 1
ATOM 738 N N . GLY A 1 97 ? -9.885 -3.095 -7.172 1.00 98.06 97 GLY A N 1
ATOM 739 C CA . GLY A 1 97 ? -10.693 -2.261 -8.062 1.00 98.06 97 GLY A CA 1
ATOM 740 C C . GLY A 1 97 ? -10.177 -0.824 -8.185 1.00 98.06 97 GLY A C 1
ATOM 741 O O . GLY A 1 97 ? -10.948 0.059 -8.552 1.00 98.06 97 GLY A O 1
ATOM 742 N N . PHE A 1 98 ? -8.913 -0.570 -7.831 1.00 98.56 98 PHE A N 1
ATOM 743 C CA . PHE A 1 98 ? -8.268 0.728 -8.053 1.00 98.56 98 PHE A CA 1
ATOM 744 C C . PHE A 1 98 ? -8.177 1.041 -9.550 1.00 98.56 98 PHE A C 1
ATOM 746 O O . PHE A 1 98 ? -8.310 0.154 -10.387 1.00 98.56 98 PHE A O 1
ATOM 753 N N . HIS A 1 99 ? -7.948 2.304 -9.890 1.00 98.19 99 HIS A N 1
ATOM 754 C CA . HIS A 1 99 ? -7.794 2.738 -11.277 1.00 98.19 99 HIS A CA 1
ATOM 755 C C . HIS A 1 99 ? -6.435 3.399 -11.501 1.00 98.19 99 HIS A C 1
ATOM 757 O O . HIS A 1 99 ? -5.745 3.772 -10.551 1.00 98.19 99 HIS A O 1
ATOM 763 N N . GLU A 1 100 ? -6.035 3.507 -12.767 1.00 98.00 100 GLU A N 1
ATOM 764 C CA . GLU A 1 100 ? -4.878 4.303 -13.165 1.00 98.00 100 GLU A CA 1
ATOM 765 C C . GLU A 1 100 ? -5.154 5.783 -12.921 1.00 98.00 100 GLU A C 1
ATOM 767 O O . GLU A 1 100 ? -6.155 6.314 -13.397 1.00 98.00 100 GLU A O 1
ATOM 772 N N . PHE A 1 101 ? -4.260 6.435 -12.190 1.00 96.25 101 PHE A N 1
ATOM 773 C CA . PHE A 1 101 ? -4.326 7.867 -11.930 1.00 96.25 101 PHE A CA 1
ATOM 774 C C . PHE A 1 101 ? -3.361 8.657 -12.816 1.00 96.25 101 PHE A C 1
ATOM 776 O O . PHE A 1 101 ? -3.715 9.709 -13.342 1.00 96.25 101 PHE A O 1
ATOM 783 N N . ALA A 1 102 ? -2.139 8.151 -12.979 1.00 90.44 102 ALA A N 1
ATOM 784 C CA . ALA A 1 102 ? -1.106 8.748 -13.814 1.00 90.44 102 ALA A CA 1
ATOM 785 C C . ALA A 1 102 ? -0.071 7.695 -14.226 1.00 90.44 102 ALA A C 1
ATOM 787 O O . ALA A 1 102 ? 0.177 6.739 -13.485 1.00 90.44 102 ALA A O 1
ATOM 788 N N . GLU A 1 103 ? 0.582 7.926 -15.359 1.00 87.56 103 GLU A N 1
ATOM 789 C CA . GLU A 1 103 ? 1.738 7.172 -15.834 1.00 87.56 103 GLU A CA 1
ATOM 790 C C . GLU A 1 103 ? 2.884 8.148 -16.108 1.00 87.56 103 GLU A C 1
ATOM 792 O O . GLU A 1 103 ? 2.669 9.273 -16.565 1.00 87.56 103 GLU A O 1
ATOM 797 N N . PHE A 1 104 ? 4.104 7.715 -15.812 1.00 81.06 104 PHE A N 1
ATOM 798 C CA . PHE A 1 104 ? 5.313 8.448 -16.129 1.00 81.06 104 PHE A CA 1
ATOM 799 C C . PHE A 1 104 ? 6.339 7.511 -16.751 1.00 81.06 104 PHE A C 1
ATOM 801 O O . PHE A 1 104 ? 6.766 6.533 -16.131 1.00 81.06 104 PHE A O 1
ATOM 808 N N . THR A 1 105 ? 6.778 7.828 -17.962 1.00 76.12 105 THR A N 1
ATOM 809 C CA . THR A 1 105 ? 7.771 7.019 -18.667 1.00 76.12 105 THR A CA 1
ATOM 810 C C . THR A 1 105 ? 9.179 7.575 -18.478 1.00 76.12 105 THR A C 1
ATOM 812 O O . THR A 1 105 ? 9.388 8.700 -18.010 1.00 76.12 105 THR A O 1
ATOM 815 N N . ALA A 1 106 ? 10.183 6.803 -18.893 1.00 66.75 106 ALA A N 1
ATOM 816 C CA . ALA A 1 106 ? 11.569 7.264 -18.909 1.00 66.75 106 ALA A CA 1
ATOM 817 C C . ALA A 1 106 ? 11.768 8.560 -19.719 1.00 66.75 106 ALA A C 1
ATOM 819 O O . ALA A 1 106 ? 12.690 9.319 -19.419 1.00 66.75 106 ALA A O 1
ATOM 820 N N . GLU A 1 107 ? 10.917 8.817 -20.717 1.00 63.97 107 GLU A N 1
ATOM 821 C CA . GLU A 1 107 ? 10.937 10.040 -21.526 1.00 63.97 107 GLU A CA 1
ATOM 822 C C . GLU A 1 107 ? 10.427 11.256 -20.735 1.00 63.97 107 GLU A C 1
ATOM 824 O O . GLU A 1 107 ? 10.922 12.365 -20.934 1.00 63.97 107 GLU A O 1
ATOM 829 N N . ASP A 1 108 ? 9.516 11.037 -19.781 1.00 60.25 108 ASP A N 1
ATOM 830 C CA . ASP A 1 108 ? 8.882 12.087 -18.974 1.00 60.25 108 ASP A CA 1
ATOM 831 C C . ASP A 1 108 ? 9.679 12.441 -17.706 1.00 60.25 108 ASP A C 1
ATOM 833 O O . ASP A 1 108 ? 9.658 13.583 -17.245 1.00 60.25 108 ASP A O 1
ATOM 837 N N . VAL A 1 109 ? 10.388 11.464 -17.122 1.00 56.59 109 VAL A N 1
ATOM 838 C CA . VAL A 1 109 ? 11.053 11.585 -15.801 1.00 56.59 109 VAL A CA 1
ATOM 839 C C . VAL A 1 109 ? 12.581 11.549 -15.900 1.00 56.59 109 VAL A C 1
ATOM 841 O O . VAL A 1 109 ? 13.294 11.916 -14.961 1.00 56.59 109 VAL A O 1
ATOM 844 N N . GLY A 1 110 ? 13.120 11.080 -17.024 1.00 54.00 110 GLY A N 1
ATOM 845 C CA . GLY A 1 110 ? 14.542 10.818 -17.182 1.00 54.00 110 GLY A CA 1
ATOM 846 C C . GLY A 1 110 ? 15.388 12.088 -17.244 1.00 54.00 110 GLY A C 1
ATOM 847 O O . GLY A 1 110 ? 15.339 12.856 -18.201 1.00 54.00 110 GLY A O 1
ATOM 848 N N . THR A 1 111 ? 16.318 12.233 -16.297 1.00 51.91 111 THR A N 1
ATOM 849 C CA . THR A 1 111 ? 17.623 12.790 -16.684 1.00 51.91 111 THR A CA 1
ATOM 850 C C . THR A 1 111 ? 18.261 11.793 -17.655 1.00 51.91 111 THR A C 1
ATOM 852 O O . THR A 1 111 ? 18.139 10.587 -17.449 1.00 51.91 111 THR A O 1
ATOM 855 N N . VAL A 1 112 ? 18.945 12.275 -18.696 1.00 51.78 112 VAL A N 1
ATOM 856 C CA . VAL A 1 112 ? 19.507 11.504 -19.836 1.00 51.78 112 VAL A CA 1
ATOM 857 C C . VAL A 1 112 ? 20.348 10.262 -19.437 1.00 51.78 112 VAL A C 1
ATOM 859 O O . VAL A 1 112 ? 20.682 9.432 -20.278 1.00 51.78 112 VAL A O 1
ATOM 862 N N . ASP A 1 113 ? 20.680 10.095 -18.153 1.00 55.03 113 ASP A N 1
ATOM 863 C CA . ASP A 1 113 ? 21.604 9.088 -17.646 1.00 55.03 113 ASP A CA 1
ATOM 864 C C . ASP A 1 113 ? 20.956 7.900 -16.885 1.00 55.03 113 ASP A C 1
ATOM 866 O O . ASP A 1 113 ? 21.578 6.838 -16.869 1.00 55.03 113 ASP A O 1
ATOM 870 N N . SER A 1 114 ? 19.763 8.007 -16.274 1.00 55.88 114 SER A N 1
ATOM 871 C CA . SER A 1 114 ? 19.123 6.904 -15.509 1.00 55.88 114 SER A CA 1
ATOM 872 C C . SER A 1 114 ? 17.595 7.064 -15.408 1.00 55.88 114 SER A C 1
ATOM 874 O O . SER A 1 114 ? 17.108 7.828 -14.576 1.00 55.88 114 SER A O 1
ATOM 876 N N . GLY A 1 115 ? 16.836 6.369 -16.257 1.00 66.88 115 GLY A N 1
ATOM 877 C CA . GLY A 1 115 ? 15.370 6.438 -16.295 1.00 66.88 115 GLY A CA 1
ATOM 878 C C . GLY A 1 115 ? 14.656 5.493 -15.315 1.00 66.88 115 GLY A C 1
ATOM 879 O O . GLY A 1 115 ? 15.268 4.619 -14.684 1.00 66.88 115 GLY A O 1
ATOM 880 N N . LEU A 1 116 ? 13.332 5.633 -15.245 1.00 81.75 116 LEU A N 1
ATOM 881 C CA . LEU A 1 116 ? 12.382 4.692 -14.640 1.00 81.75 116 LEU A CA 1
ATOM 882 C C . LEU A 1 116 ? 11.057 4.748 -15.411 1.00 81.75 116 LEU A C 1
ATOM 884 O O . LEU A 1 116 ? 10.794 5.760 -16.056 1.00 81.75 116 LEU A O 1
ATOM 888 N N . ASN A 1 117 ? 10.245 3.698 -15.302 1.00 86.94 117 ASN A N 1
ATOM 889 C CA . ASN A 1 117 ? 8.817 3.761 -15.619 1.00 86.94 117 ASN A CA 1
ATOM 890 C C . ASN A 1 117 ? 8.034 3.718 -14.305 1.00 86.94 117 ASN A C 1
ATOM 892 O O . ASN A 1 117 ? 8.454 3.037 -13.362 1.00 86.94 117 ASN A O 1
ATOM 896 N N . SER A 1 118 ? 6.931 4.457 -14.242 1.00 93.25 118 SER A N 1
ATOM 897 C CA . SER A 1 118 ? 6.059 4.546 -13.076 1.00 93.25 118 SER A CA 1
ATOM 898 C C . SER A 1 118 ? 4.596 4.563 -13.492 1.00 93.25 118 SER A C 1
ATOM 900 O O . SER A 1 118 ? 4.225 5.282 -14.415 1.00 93.25 118 SER A O 1
ATOM 902 N N . ILE A 1 119 ? 3.758 3.832 -12.765 1.00 96.81 119 ILE A N 1
ATOM 903 C CA . ILE A 1 119 ? 2.300 3.893 -12.875 1.00 96.81 119 ILE A CA 1
ATOM 904 C C . ILE A 1 119 ? 1.698 4.092 -11.488 1.00 96.81 119 ILE A C 1
ATOM 906 O O . ILE A 1 119 ? 2.147 3.493 -10.509 1.00 96.81 119 ILE A O 1
ATOM 910 N N . VAL A 1 120 ? 0.680 4.941 -11.383 1.00 98.25 120 VAL A N 1
ATOM 911 C CA . VAL A 1 120 ? 0.020 5.268 -10.117 1.00 98.25 120 VAL A CA 1
ATOM 912 C C . VAL A 1 120 ? -1.350 4.610 -10.069 1.00 98.25 120 VAL A C 1
ATOM 914 O O . VAL A 1 120 ? -2.232 4.942 -10.858 1.00 98.25 120 VAL A O 1
ATOM 917 N N . ALA A 1 121 ? -1.545 3.700 -9.113 1.00 98.62 121 ALA A N 1
ATOM 918 C CA . ALA A 1 121 ? -2.860 3.155 -8.787 1.00 98.62 121 ALA A CA 1
ATOM 919 C C . ALA A 1 121 ? -3.542 4.003 -7.703 1.00 98.62 121 ALA A C 1
ATOM 921 O O . ALA A 1 121 ? -2.922 4.306 -6.679 1.00 98.62 121 ALA A O 1
ATOM 922 N N . ALA A 1 122 ? -4.821 4.333 -7.892 1.00 98.75 122 ALA A N 1
ATOM 923 C CA . ALA A 1 122 ? -5.594 5.157 -6.967 1.00 98.75 122 ALA A CA 1
ATOM 924 C C . ALA A 1 122 ? -6.934 4.531 -6.556 1.00 98.75 122 ALA A C 1
ATOM 926 O O . ALA A 1 122 ? -7.625 3.878 -7.346 1.00 98.75 122 ALA A O 1
ATOM 927 N N . SER A 1 123 ? -7.339 4.780 -5.307 1.00 98.69 123 SER A N 1
ATOM 928 C CA . SER A 1 123 ? -8.716 4.547 -4.852 1.00 98.69 123 SER A CA 1
ATOM 929 C C . SER A 1 123 ? -9.710 5.451 -5.588 1.00 98.69 123 SER A C 1
ATOM 931 O O . SER A 1 123 ? -9.334 6.520 -6.042 1.00 98.69 123 SER A O 1
ATOM 933 N N . ASN A 1 124 ? -11.001 5.106 -5.613 1.00 98.44 124 ASN A N 1
ATOM 934 C CA . ASN A 1 124 ? -12.041 5.868 -6.335 1.00 98.44 124 ASN A CA 1
ATOM 935 C C . ASN A 1 124 ? -12.129 7.371 -6.009 1.00 98.44 124 ASN A C 1
ATOM 937 O O . ASN A 1 124 ? -12.584 8.139 -6.844 1.00 98.44 124 ASN A O 1
ATOM 941 N N . ASN A 1 125 ? -11.771 7.782 -4.792 1.00 98.12 125 ASN A N 1
ATOM 942 C CA . ASN A 1 125 ? -11.741 9.190 -4.383 1.00 98.12 125 ASN A CA 1
ATOM 943 C C . ASN A 1 125 ? -10.331 9.803 -4.432 1.00 98.12 125 ASN A C 1
ATOM 945 O O . ASN A 1 125 ? -10.134 10.878 -3.879 1.00 98.12 125 ASN A O 1
ATOM 949 N N . GLU A 1 126 ? -9.366 9.077 -5.000 1.00 98.25 126 GLU A N 1
ATOM 950 C CA . GLU A 1 126 ? -7.975 9.493 -5.214 1.00 98.25 126 GLU A CA 1
ATOM 951 C C . GLU A 1 126 ? -7.208 9.870 -3.930 1.00 98.25 126 GLU A C 1
ATOM 953 O O . GLU A 1 126 ? -6.159 10.500 -3.984 1.00 98.25 126 GLU A O 1
ATOM 958 N N . MET A 1 127 ? -7.689 9.440 -2.754 1.00 98.19 127 MET A N 1
ATOM 959 C CA . MET A 1 127 ? -7.035 9.713 -1.464 1.00 98.19 127 MET A CA 1
ATOM 960 C C . MET A 1 127 ? -5.985 8.669 -1.062 1.00 98.19 127 MET A C 1
ATOM 962 O O . MET A 1 127 ? -5.177 8.930 -0.174 1.00 98.19 127 MET A O 1
ATOM 966 N N . VAL A 1 128 ? -6.015 7.476 -1.661 1.00 98.56 128 VAL A N 1
ATOM 967 C CA . VAL A 1 128 ? -5.002 6.430 -1.473 1.00 98.56 128 VAL A CA 1
ATOM 968 C C . VAL A 1 128 ? -4.280 6.237 -2.793 1.00 98.56 128 VAL A C 1
ATOM 970 O O . VAL A 1 128 ? -4.891 5.775 -3.757 1.00 98.56 128 VAL A O 1
ATOM 973 N N . LEU A 1 129 ? -2.993 6.575 -2.812 1.00 98.69 129 LEU A N 1
ATOM 974 C CA . LEU A 1 129 ? -2.150 6.564 -4.002 1.00 98.69 129 LEU A CA 1
ATOM 975 C C . LEU A 1 129 ? -0.969 5.604 -3.816 1.00 98.69 129 LEU A C 1
ATOM 977 O O . LEU A 1 129 ? -0.184 5.738 -2.870 1.00 98.69 129 LEU A O 1
ATOM 981 N N . PHE A 1 130 ? -0.829 4.665 -4.752 1.00 98.56 130 PHE A N 1
ATOM 982 C CA . PHE A 1 130 ? 0.289 3.728 -4.838 1.00 98.56 130 PHE A CA 1
ATOM 983 C C . PHE A 1 130 ? 1.013 3.869 -6.183 1.00 98.56 130 PHE A C 1
ATOM 985 O O . PHE A 1 130 ? 0.665 3.173 -7.141 1.00 98.56 130 PHE A O 1
ATOM 992 N N . PRO A 1 131 ? 2.017 4.757 -6.283 1.00 98.44 131 PRO A N 1
ATOM 993 C CA . PRO A 1 131 ? 2.977 4.718 -7.378 1.00 98.44 131 PRO A CA 1
ATOM 994 C C . PRO A 1 131 ? 3.800 3.424 -7.337 1.00 98.44 131 PRO A C 1
ATOM 996 O O . PRO A 1 131 ? 4.286 3.015 -6.280 1.00 98.44 131 PRO A O 1
ATOM 999 N N . ILE A 1 132 ? 3.964 2.780 -8.486 1.00 98.38 132 ILE A N 1
ATOM 1000 C CA . ILE A 1 132 ? 4.707 1.530 -8.655 1.00 98.38 132 ILE A CA 1
ATOM 1001 C C . ILE A 1 132 ? 5.749 1.759 -9.743 1.00 98.38 132 ILE A C 1
ATOM 1003 O O . ILE A 1 132 ? 5.395 2.125 -10.858 1.00 98.38 132 ILE A O 1
ATOM 1007 N N . ASN A 1 133 ? 7.021 1.528 -9.422 1.00 97.56 133 ASN A N 1
ATOM 1008 C CA . ASN A 1 133 ? 8.136 1.745 -10.338 1.00 97.56 133 ASN A CA 1
ATOM 1009 C C . ASN A 1 133 ? 8.810 0.437 -10.745 1.00 97.56 133 ASN A C 1
ATOM 1011 O O . ASN A 1 133 ? 9.006 -0.450 -9.909 1.00 97.56 133 ASN A O 1
ATOM 1015 N N . GLU A 1 134 ? 9.312 0.399 -11.975 1.00 95.94 134 GLU A N 1
ATOM 1016 C CA . GLU A 1 134 ? 10.265 -0.611 -12.451 1.00 95.94 134 GLU A CA 1
ATOM 1017 C C . GLU A 1 134 ? 11.579 0.017 -12.940 1.00 95.94 134 GLU A C 1
ATOM 1019 O O . GLU A 1 134 ? 11.629 1.202 -13.304 1.00 95.94 134 GLU A O 1
ATOM 1024 N N . PRO A 1 135 ? 12.687 -0.749 -12.934 1.00 93.12 135 PRO A N 1
ATOM 1025 C CA . PRO A 1 135 ? 13.935 -0.281 -13.510 1.00 93.12 135 PRO A CA 1
ATOM 1026 C C . PRO A 1 135 ? 13.845 -0.179 -15.032 1.00 93.12 135 PRO A C 1
ATOM 1028 O O . PRO A 1 135 ? 13.315 -1.056 -15.706 1.00 93.12 135 PRO A O 1
ATOM 1031 N N . THR A 1 136 ? 14.486 0.847 -15.585 1.00 88.38 136 THR A N 1
ATOM 1032 C CA . THR A 1 136 ? 14.828 0.864 -17.011 1.00 88.38 136 THR A CA 1
ATOM 1033 C C . THR A 1 136 ? 16.225 0.286 -17.212 1.00 88.38 136 THR A C 1
ATOM 1035 O O . THR A 1 136 ? 17.114 0.435 -16.365 1.00 88.38 136 THR A O 1
ATOM 1038 N N . PHE A 1 137 ? 16.421 -0.387 -18.343 1.00 85.81 137 PHE A N 1
ATOM 1039 C CA . PHE A 1 137 ? 17.696 -0.984 -18.733 1.00 85.81 137 PHE A CA 1
ATOM 1040 C C . PHE A 1 137 ? 18.257 -0.288 -19.977 1.00 85.81 137 PHE A C 1
ATOM 1042 O O . PHE A 1 137 ? 17.530 0.354 -20.728 1.00 85.81 137 PHE A O 1
ATOM 1049 N N . GLY A 1 138 ? 19.568 -0.414 -20.203 1.00 82.94 138 GLY A N 1
ATOM 1050 C CA . GLY A 1 138 ? 20.236 0.214 -21.351 1.00 82.94 138 GLY A CA 1
ATOM 1051 C C . GLY A 1 138 ? 20.564 1.702 -21.170 1.00 82.94 138 GLY A C 1
ATOM 1052 O O . GLY A 1 138 ? 20.997 2.349 -22.119 1.00 82.94 138 GLY A O 1
ATOM 1053 N N . THR A 1 139 ? 20.404 2.246 -19.962 1.00 80.94 139 THR A N 1
ATOM 1054 C CA . THR A 1 139 ? 20.782 3.620 -19.606 1.00 80.94 139 THR A CA 1
ATOM 1055 C C . THR A 1 139 ? 22.273 3.727 -19.262 1.00 80.94 139 THR A C 1
ATOM 1057 O O . THR A 1 139 ? 22.907 2.754 -18.849 1.00 80.94 139 THR A O 1
ATOM 1060 N N . LYS A 1 140 ? 22.862 4.923 -19.411 1.00 83.12 140 LYS A N 1
ATOM 1061 C CA . LYS A 1 140 ? 24.299 5.163 -19.160 1.00 83.12 140 LYS A CA 1
ATOM 1062 C C . LYS A 1 140 ? 24.706 4.866 -17.714 1.00 83.12 140 LYS A C 1
ATOM 1064 O O . LYS A 1 140 ? 25.818 4.407 -17.457 1.00 83.12 140 LYS A O 1
ATOM 1069 N N . ARG A 1 141 ? 23.820 5.161 -16.766 1.00 85.12 141 ARG A N 1
ATOM 1070 C CA . ARG A 1 141 ? 23.952 4.829 -15.350 1.00 85.12 141 ARG A CA 1
ATOM 1071 C C . ARG A 1 141 ? 22.868 3.836 -14.974 1.00 85.12 141 ARG A C 1
ATOM 1073 O O . ARG A 1 141 ? 21.764 3.862 -15.510 1.00 85.12 141 ARG A O 1
ATOM 1080 N N . LYS A 1 142 ? 23.191 2.978 -14.015 1.00 88.56 142 LYS A N 1
ATOM 1081 C CA . LYS A 1 142 ? 22.252 2.019 -13.442 1.00 88.56 142 LYS A CA 1
ATOM 1082 C C . LYS A 1 142 ? 21.043 2.742 -12.846 1.00 88.56 142 LYS A C 1
ATOM 1084 O O . LYS A 1 142 ? 21.224 3.696 -12.092 1.00 88.56 142 LYS A O 1
ATOM 1089 N N . SER A 1 143 ? 19.839 2.251 -13.141 1.00 91.31 143 SER A N 1
ATOM 1090 C CA . SER A 1 143 ? 18.612 2.750 -12.520 1.00 91.31 143 SER A CA 1
ATOM 1091 C C . SER A 1 143 ? 18.698 2.663 -10.990 1.00 91.31 143 SER A C 1
ATOM 1093 O O . SER A 1 143 ? 19.124 1.655 -10.410 1.00 91.31 143 SER A O 1
ATOM 1095 N N . GLN A 1 144 ? 18.263 3.723 -10.316 1.00 93.62 144 GLN A N 1
ATOM 1096 C CA . GLN A 1 144 ? 18.107 3.750 -8.865 1.00 93.62 144 GLN A CA 1
ATOM 1097 C C . GLN A 1 144 ? 17.095 2.703 -8.385 1.00 93.62 144 GLN A C 1
ATOM 1099 O O . GLN A 1 144 ? 17.247 2.181 -7.284 1.00 93.62 144 GLN A O 1
ATOM 1104 N N . ILE A 1 145 ? 16.118 2.335 -9.225 1.00 95.56 145 ILE A N 1
ATOM 1105 C CA . ILE A 1 145 ? 15.155 1.269 -8.927 1.00 95.56 145 ILE A CA 1
ATOM 1106 C C . ILE A 1 145 ? 15.872 -0.082 -8.890 1.00 95.56 145 ILE A C 1
ATOM 1108 O O . ILE A 1 145 ? 15.728 -0.829 -7.929 1.00 95.56 145 ILE A O 1
ATOM 1112 N N . GLN A 1 146 ? 16.748 -0.353 -9.864 1.00 96.19 146 GLN A N 1
ATOM 1113 C CA . GLN A 1 146 ? 17.565 -1.570 -9.866 1.00 96.19 146 GLN A CA 1
ATOM 1114 C C . GLN A 1 146 ? 18.506 -1.615 -8.654 1.00 96.19 146 GLN A C 1
ATOM 1116 O O . GLN A 1 146 ? 18.676 -2.657 -8.029 1.00 96.19 146 GLN A O 1
ATOM 1121 N N . THR A 1 147 ? 19.106 -0.475 -8.298 1.00 96.56 147 THR A N 1
ATOM 1122 C CA . THR A 1 147 ? 19.936 -0.376 -7.087 1.00 96.56 147 THR A CA 1
ATOM 1123 C C . THR A 1 147 ? 19.123 -0.693 -5.832 1.00 96.56 147 THR A C 1
ATOM 1125 O O . THR A 1 147 ? 19.593 -1.459 -4.996 1.00 96.56 147 THR A O 1
ATOM 1128 N N . TYR A 1 148 ? 17.896 -0.173 -5.718 1.00 97.94 148 TYR A N 1
ATOM 1129 C CA . TYR A 1 148 ? 16.992 -0.511 -4.619 1.00 97.94 148 TYR A CA 1
ATOM 1130 C C . TYR A 1 148 ? 16.719 -2.016 -4.568 1.00 97.94 148 TYR A C 1
ATOM 1132 O O . TYR A 1 148 ? 16.930 -2.618 -3.524 1.00 97.94 148 TYR A O 1
ATOM 1140 N N . LEU A 1 149 ? 16.310 -2.633 -5.684 1.00 98.25 149 LEU A N 1
ATOM 1141 C CA . LEU A 1 149 ? 15.951 -4.057 -5.724 1.00 98.25 149 LEU A CA 1
ATOM 1142 C C . LEU A 1 149 ? 17.108 -4.961 -5.280 1.00 98.25 149 LEU A C 1
ATOM 1144 O O . LEU A 1 149 ? 16.883 -5.965 -4.614 1.00 98.25 149 LEU A O 1
ATOM 1148 N N . GLU A 1 150 ? 18.348 -4.605 -5.606 1.00 98.06 150 GLU A N 1
ATOM 1149 C CA . GLU A 1 150 ? 19.519 -5.370 -5.174 1.00 98.06 150 GLU A CA 1
ATOM 1150 C C . GLU A 1 150 ? 19.838 -5.203 -3.692 1.00 98.06 150 GLU A C 1
ATOM 1152 O O . GLU A 1 150 ? 20.174 -6.182 -3.031 1.00 98.06 150 GLU A O 1
ATOM 1157 N N . GLN A 1 151 ? 19.749 -3.979 -3.166 1.00 98.44 151 GLN A N 1
ATOM 1158 C CA . GLN A 1 151 ? 20.064 -3.713 -1.759 1.00 98.44 151 GLN A CA 1
ATOM 1159 C C . GLN A 1 151 ? 18.934 -4.149 -0.817 1.00 98.44 151 GLN A C 1
ATOM 1161 O O . GLN A 1 151 ? 19.199 -4.577 0.302 1.00 98.44 151 GLN A O 1
ATOM 1166 N N . ASN A 1 152 ? 17.685 -4.071 -1.278 1.00 98.56 152 ASN A N 1
ATOM 1167 C CA . ASN A 1 152 ? 16.499 -4.554 -0.575 1.00 98.56 152 ASN A CA 1
ATOM 1168 C C . ASN A 1 152 ? 16.270 -6.064 -0.772 1.00 98.56 152 ASN A C 1
ATOM 1170 O O . ASN A 1 152 ? 15.446 -6.656 -0.087 1.00 98.56 152 ASN A O 1
ATOM 1174 N N . VAL A 1 153 ? 17.004 -6.696 -1.697 1.00 98.12 153 VAL A N 1
ATOM 1175 C CA . VAL A 1 153 ? 16.871 -8.120 -2.050 1.00 98.12 153 VAL A CA 1
ATOM 1176 C C . VAL A 1 153 ? 15.460 -8.461 -2.557 1.00 98.12 153 VAL A C 1
ATOM 1178 O O . VAL A 1 153 ? 14.882 -9.497 -2.243 1.00 98.12 153 VAL A O 1
ATOM 1181 N N . GLY A 1 154 ? 14.899 -7.576 -3.380 1.00 98.31 154 GLY A N 1
ATOM 1182 C CA . GLY A 1 154 ? 13.587 -7.742 -3.994 1.00 98.31 154 GLY A CA 1
ATOM 1183 C C . GLY A 1 154 ? 12.715 -6.495 -3.920 1.00 98.31 154 GLY A C 1
ATOM 1184 O O . GLY A 1 154 ? 13.169 -5.398 -3.583 1.00 98.31 154 GLY A O 1
ATOM 1185 N N . ALA A 1 155 ? 11.445 -6.682 -4.273 1.00 98.75 155 ALA A N 1
ATOM 1186 C CA . ALA A 1 155 ? 10.439 -5.629 -4.274 1.00 98.75 155 ALA A CA 1
ATOM 1187 C C . ALA A 1 155 ? 10.133 -5.107 -2.862 1.00 98.75 155 ALA A C 1
ATOM 1189 O O . ALA A 1 155 ? 10.206 -5.853 -1.886 1.00 98.75 155 ALA A O 1
ATOM 1190 N N . GLY A 1 156 ? 9.737 -3.840 -2.760 1.00 98.75 156 GLY A N 1
ATOM 1191 C CA . GLY A 1 156 ? 9.422 -3.225 -1.474 1.00 98.75 156 GLY A CA 1
ATOM 1192 C C . GLY A 1 156 ? 8.998 -1.764 -1.577 1.00 98.75 156 GLY A C 1
ATOM 1193 O O . GLY A 1 156 ? 8.915 -1.202 -2.669 1.00 98.75 156 GLY A O 1
ATOM 1194 N N . VAL A 1 157 ? 8.714 -1.150 -0.425 1.00 98.62 157 VAL A N 1
ATOM 1195 C CA . VAL A 1 157 ? 8.405 0.284 -0.329 1.00 98.62 157 VAL A CA 1
ATOM 1196 C C . VAL A 1 157 ? 9.697 1.091 -0.429 1.00 98.62 157 VAL A C 1
ATOM 1198 O O . VAL A 1 157 ? 10.612 0.923 0.379 1.00 98.62 157 VAL A O 1
ATOM 1201 N N . GLN A 1 158 ? 9.770 1.977 -1.417 1.00 98.44 158 GLN A N 1
ATOM 1202 C CA . GLN A 1 158 ? 10.904 2.869 -1.618 1.00 98.44 158 GLN A CA 1
ATOM 1203 C C . GLN A 1 158 ? 10.808 4.106 -0.726 1.00 98.44 158 GLN A C 1
ATOM 1205 O O . GLN A 1 158 ? 11.776 4.445 -0.048 1.00 98.44 158 GLN A O 1
ATOM 1210 N N . HIS A 1 159 ? 9.671 4.802 -0.760 1.00 98.50 159 HIS A N 1
ATOM 1211 C CA . HIS A 1 159 ? 9.477 6.028 0.004 1.00 98.50 159 HIS A CA 1
ATOM 1212 C C . HIS A 1 159 ? 8.009 6.261 0.372 1.00 98.50 159 HIS A C 1
ATOM 1214 O O . HIS A 1 159 ? 7.093 5.691 -0.226 1.00 98.50 159 HIS A O 1
ATOM 1220 N N . LEU A 1 160 ? 7.821 7.121 1.372 1.00 98.62 160 LEU A N 1
ATOM 1221 C CA . LEU A 1 160 ? 6.538 7.620 1.854 1.00 98.62 160 LEU A CA 1
ATOM 1222 C C . LEU A 1 160 ? 6.578 9.146 1.783 1.00 98.62 160 LEU A C 1
ATOM 1224 O O . LEU A 1 160 ? 7.518 9.750 2.302 1.00 98.62 160 LEU A O 1
ATOM 1228 N N . ALA A 1 161 ? 5.577 9.755 1.156 1.00 98.31 161 ALA A N 1
ATOM 1229 C CA . ALA A 1 161 ? 5.393 11.202 1.184 1.00 98.31 161 ALA A CA 1
ATOM 1230 C C . ALA A 1 161 ? 4.418 11.575 2.308 1.00 98.31 161 ALA A C 1
ATOM 1232 O O . ALA A 1 161 ? 3.354 10.966 2.408 1.00 98.31 161 ALA A O 1
ATOM 1233 N N . LEU A 1 162 ? 4.796 12.536 3.155 1.00 96.75 162 LEU A N 1
ATOM 1234 C CA . LEU A 1 162 ? 4.081 12.965 4.369 1.00 96.75 162 LEU A CA 1
ATOM 1235 C C . LEU A 1 162 ? 3.686 14.447 4.302 1.00 96.75 162 LEU A C 1
ATOM 1237 O O . LEU A 1 162 ? 4.389 15.191 3.582 1.00 96.75 162 LEU A O 1
#

pLDDT: mean 93.25, std 10.08, range [51.78, 98.88]

Sequence (162 aa):
EAYRQAVANGATGKVEPTVLKPREGSPEQGEMKMAEIGLYGDVHLRFLSGNFSGDFMP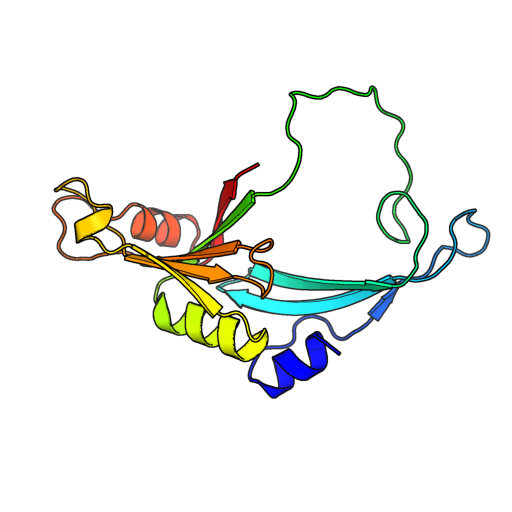GYEQVESQDISYGLQRLDHCVGNVPDMLAAYNYLVNATGFHEFAEFTAEDVGTVDSGLNSIVAASNNEMVLFPINEPTFGTKRKSQIQTYLEQNVGAGVQHLAL

Organism: NCBI:txid464258

Radius of gyration: 18.94 Å; chains: 1; bounding box: 41×34×53 Å

Foldseek 3Di:
DLQVQLVVLPWAWDFPWDKAAADVPDPKDKIKIWTWTDQWDNDIDIDIDIDIDDDPHHPDDDDDDPPDDPPDDDWQEWEKQAQDQVVSQVSVCSSRVWDWDDWDWQVRPDDQAFGKTWTWTADPVRRYIYIYIHGDPPGNDGHPSVVCCVVVVGMDTDDIDD

Secondary structure (DSSP, 8-state):
-HHHHHHHTT--EEEEEEEE-PPTT-S-BS-EEEEEEEEETTEEEEEEEE--BSSSSTTPPP--------S-----EEEEE-S-HHHHHHHHHHHH--EEEEEE-HHHH--TT--EEEEEEE-TTS-SEEEEEEE--S-SS--HHHHHHHHTTS-EEEEEE-

InterPro domains:
  IPR005956 4-hydroxyphenylpyruvate dioxygenase [PTHR11959] (1-162)
  IPR029068 Glyoxalase/Bleomycin resistance protein/Dihydroxybiphenyl dioxygenase [G3DSA:3.10.180.10] (1-69)
  IPR029068 Glyoxalase/Bleomycin resistance protein/Dihydroxybiphenyl dioxygenase [G3DSA:3.10.180.10] (70-162)
  IPR029068 Glyoxalase/Bleomycin resistance protein/Dihydroxybiphenyl dioxygenase [SSF54593] (2-162)
  IPR037523 Vicinal oxygen chelate (VOC), core domain [PS51819] (74-162)